Protein AF-A0A519XSJ6-F1 (afdb_monomer)

pLDDT: mean 95.87, std 6.12, range [58.44, 98.81]

Secondary structure (DSSP, 8-state):
-EEES-GGGS-HHHHHHHHHHHHHHPPTT-EEEEEEE-S--TTSSS-HHHHHHHHHHHHHHT-SEEEEEEEE-SSEEEEEEEEPPP-

Radius of gyration: 12.47 Å; Cα contacts (8 Å, |Δi|>4): 149; chains: 1; bounding box: 30×22×35 Å

Nearest PDB structures (foldseek):
  4l20-assembly1_A  TM=5.877E-01  e=4.360E-02  Cimex lectularius
  1yjh-assembly1_A  TM=5.769E-01  e=4.079E-02  Cimex lectularius
  4l21-assembly1_A  TM=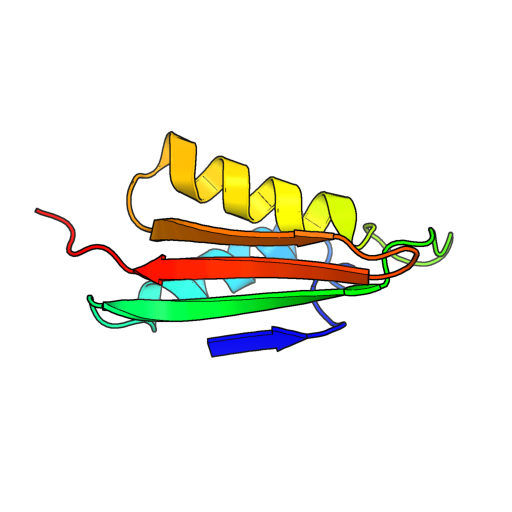5.638E-01  e=6.947E-02  Cimex lectularius
  6vrj-assembly1_A  TM=5.376E-01  e=1.265E-01  Pseudomonas aeruginosa
  8bya-assembly1_A  TM=5.264E-01  e=5.845E-01  Homo sapiens

Sequence (87 aa):
ILLSEVGYYWSPADLARAADLMLAALAPGAQLLLVHWTPVVPDYPQTGDEVHDFFLQQATEQGVIKHLHGHRADKYRLDLFERIATA

Structure (mmCIF, N/CA/C/O backbone):
data_AF-A0A519XSJ6-F1
#
_entry.id   AF-A0A519XSJ6-F1
#
loop_
_atom_site.group_PDB
_atom_site.id
_atom_site.type_symbol
_atom_site.label_atom_id
_atom_site.label_alt_id
_atom_site.label_comp_id
_atom_site.label_asym_id
_atom_site.label_entity_id
_atom_site.label_seq_id
_atom_site.pdbx_PDB_ins_code
_atom_site.Cartn_x
_atom_site.Cartn_y
_atom_site.Cartn_z
_atom_site.occupancy
_atom_site.B_iso_or_equiv
_atom_site.auth_seq_id
_atom_site.auth_comp_id
_atom_site.auth_asym_id
_atom_site.auth_atom_id
_atom_site.pdbx_PDB_model_num
ATOM 1 N N . ILE A 1 1 ? -10.692 -5.653 3.032 1.00 98.25 1 ILE A N 1
ATOM 2 C CA . ILE A 1 1 ? -10.426 -5.605 1.573 1.00 98.25 1 ILE A CA 1
ATOM 3 C C . ILE A 1 1 ? -9.002 -6.092 1.330 1.00 98.25 1 ILE A C 1
ATOM 5 O O . ILE A 1 1 ? -8.130 -5.789 2.134 1.00 98.25 1 ILE A O 1
ATOM 9 N N . LEU A 1 2 ? -8.775 -6.864 0.266 1.00 98.50 2 LEU A N 1
ATOM 10 C CA . LEU A 1 2 ? -7.442 -7.267 -0.191 1.00 98.50 2 LEU A CA 1
ATOM 11 C C . LEU A 1 2 ? -7.177 -6.598 -1.542 1.00 98.50 2 LEU A C 1
ATOM 13 O O . LEU A 1 2 ? -7.940 -6.822 -2.480 1.00 98.50 2 LEU A O 1
ATOM 17 N N . LEU A 1 3 ? -6.111 -5.805 -1.631 1.00 98.44 3 LEU A N 1
ATOM 18 C CA . LEU A 1 3 ? -5.614 -5.232 -2.878 1.00 98.44 3 LEU A CA 1
ATOM 19 C C . LEU A 1 3 ? -4.305 -5.936 -3.246 1.00 98.44 3 LEU A C 1
ATOM 21 O O . LEU A 1 3 ? -3.247 -5.607 -2.713 1.00 98.44 3 LEU A O 1
ATOM 25 N N . SER A 1 4 ? -4.395 -6.933 -4.125 1.00 98.12 4 SER A N 1
ATOM 26 C CA . SER A 1 4 ? -3.262 -7.777 -4.511 1.00 98.12 4 SER A CA 1
ATOM 27 C C . SER A 1 4 ? -2.950 -7.604 -5.990 1.00 98.12 4 SER A C 1
ATOM 29 O O . SER A 1 4 ? -3.827 -7.844 -6.814 1.00 98.12 4 SER A O 1
ATOM 31 N N . GLU A 1 5 ? -1.710 -7.241 -6.319 1.00 97.12 5 GLU A N 1
ATOM 32 C CA . GLU A 1 5 ? -1.155 -7.231 -7.685 1.00 97.12 5 GLU A CA 1
ATOM 33 C C . GLU A 1 5 ? -1.924 -6.376 -8.710 1.00 97.12 5 GLU A C 1
ATOM 35 O O . GLU A 1 5 ? -1.803 -6.595 -9.912 1.00 97.12 5 GLU A O 1
ATOM 40 N N . VAL A 1 6 ? -2.740 -5.416 -8.261 1.00 96.50 6 VAL A N 1
ATOM 41 C CA . VAL A 1 6 ? -3.563 -4.593 -9.167 1.00 96.50 6 VAL A CA 1
ATOM 42 C C . VAL A 1 6 ? -3.366 -3.089 -9.012 1.00 96.50 6 VAL A C 1
ATOM 44 O O . VAL A 1 6 ? -3.632 -2.358 -9.963 1.00 96.50 6 VAL A O 1
ATOM 47 N N . GLY A 1 7 ? -2.873 -2.603 -7.866 1.00 96.62 7 GLY A N 1
ATOM 48 C CA . GLY A 1 7 ? -2.776 -1.163 -7.604 1.00 96.62 7 GLY A CA 1
ATOM 49 C C . GLY A 1 7 ? -1.834 -0.429 -8.561 1.00 96.62 7 GLY A C 1
ATOM 50 O O . GLY A 1 7 ? -2.094 0.716 -8.920 1.00 96.62 7 GLY A O 1
ATOM 51 N N . TYR A 1 8 ? -0.786 -1.107 -9.035 1.00 97.31 8 TYR A N 1
ATOM 52 C CA . TYR A 1 8 ? 0.205 -0.533 -9.946 1.00 97.31 8 TYR A CA 1
ATOM 53 C C . TYR A 1 8 ? -0.271 -0.426 -11.405 1.00 97.31 8 TYR A C 1
ATOM 55 O O . TYR A 1 8 ? 0.392 0.221 -12.209 1.00 97.31 8 TYR A O 1
ATOM 63 N N . TYR A 1 9 ? -1.416 -1.031 -11.764 1.00 97.75 9 TYR A N 1
ATOM 64 C CA . TYR A 1 9 ? -2.021 -0.873 -13.097 1.00 97.75 9 TYR A CA 1
ATOM 65 C C . TYR A 1 9 ? -2.837 0.412 -13.212 1.00 97.75 9 TYR A C 1
ATOM 67 O O . TYR A 1 9 ? -3.199 0.829 -14.312 1.00 97.75 9 TYR A O 1
ATOM 75 N N . TRP A 1 10 ? -3.180 1.018 -12.079 1.00 98.00 10 TRP A N 1
ATOM 76 C CA . TRP A 1 10 ? -3.942 2.251 -12.043 1.00 98.00 10 TRP A CA 1
ATOM 77 C C . TRP A 1 10 ? -3.019 3.447 -12.212 1.00 98.00 10 TRP A C 1
ATOM 79 O O . TRP A 1 10 ? -1.885 3.449 -11.736 1.00 98.00 10 TRP A O 1
ATOM 89 N N . SER A 1 11 ? -3.526 4.491 -12.866 1.00 97.88 11 SER A N 1
ATOM 90 C CA . SER A 1 11 ? -2.889 5.804 -12.795 1.00 97.88 11 SER A CA 1
ATOM 91 C C . SER A 1 11 ? -2.880 6.298 -11.337 1.00 97.88 11 SER A C 1
ATOM 93 O O . SER A 1 11 ? -3.737 5.877 -10.555 1.00 97.88 11 SER A O 1
ATOM 95 N N . PRO A 1 12 ? -1.994 7.233 -10.950 1.00 97.69 12 PRO A N 1
ATOM 96 C CA . PRO A 1 12 ? -2.033 7.820 -9.608 1.00 97.69 12 PRO A CA 1
ATOM 97 C C . PRO A 1 12 ? -3.411 8.402 -9.238 1.00 97.69 12 PRO A C 1
ATOM 99 O O . PRO A 1 12 ? -3.868 8.265 -8.106 1.00 97.69 12 PRO A O 1
ATOM 102 N N . ALA A 1 13 ? -4.118 8.992 -10.210 1.00 98.19 13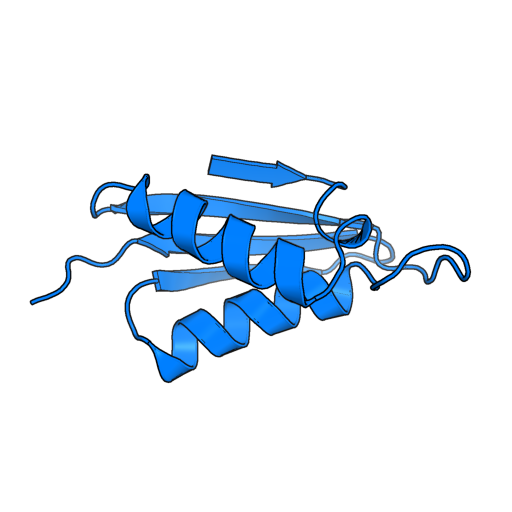 ALA A N 1
ATOM 103 C CA . ALA A 1 13 ? -5.465 9.526 -10.010 1.00 98.19 13 ALA A CA 1
ATOM 104 C C . ALA A 1 13 ? -6.508 8.421 -9.765 1.00 98.19 13 ALA A C 1
ATOM 106 O O . ALA A 1 13 ? -7.376 8.560 -8.902 1.00 98.19 13 ALA A O 1
ATOM 107 N N . ASP A 1 14 ? -6.420 7.308 -10.498 1.00 98.44 14 ASP A N 1
ATOM 108 C CA . ASP A 1 14 ? -7.301 6.161 -10.284 1.00 98.44 14 ASP A CA 1
ATOM 109 C C . ASP A 1 14 ? -6.990 5.427 -8.978 1.00 98.44 14 ASP A C 1
ATOM 111 O O . ASP A 1 14 ? -7.925 4.984 -8.315 1.00 98.44 14 ASP A O 1
ATOM 1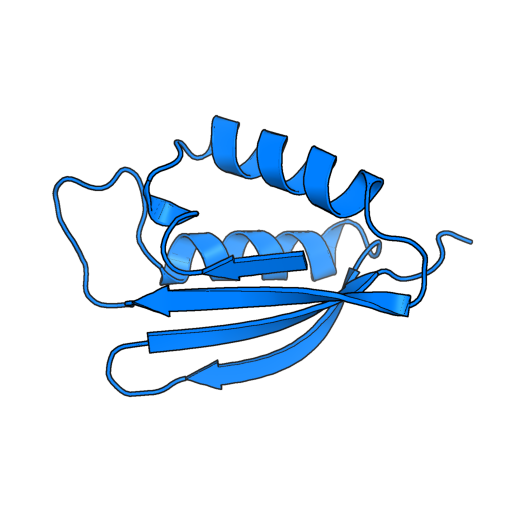15 N N . LEU A 1 15 ? -5.717 5.348 -8.572 1.00 98.50 15 LEU A N 1
ATOM 116 C CA . LEU A 1 15 ? -5.319 4.796 -7.277 1.00 98.50 15 LEU A CA 1
ATOM 117 C C . LEU A 1 15 ? -5.909 5.618 -6.128 1.00 98.50 15 LEU A C 1
ATOM 119 O O . LEU A 1 15 ? -6.498 5.038 -5.219 1.00 98.50 15 LEU A O 1
ATOM 123 N N . ALA A 1 16 ? -5.826 6.950 -6.203 1.00 97.81 16 ALA A N 1
ATOM 124 C CA . ALA A 1 16 ? -6.435 7.834 -5.213 1.00 97.81 16 ALA A CA 1
ATOM 125 C C . ALA A 1 16 ? -7.958 7.640 -5.139 1.00 97.81 16 ALA A C 1
ATOM 127 O O . ALA A 1 16 ? -8.506 7.388 -4.067 1.00 97.81 16 ALA A O 1
ATOM 128 N N . ARG A 1 17 ? -8.639 7.633 -6.292 1.00 98.38 17 ARG A N 1
ATOM 129 C CA . ARG A 1 17 ? -10.087 7.388 -6.358 1.00 98.38 17 ARG A CA 1
ATOM 130 C C . ARG A 1 17 ? -10.473 6.011 -5.811 1.00 98.38 17 ARG A C 1
ATOM 132 O O . ARG A 1 17 ? -11.478 5.881 -5.115 1.00 98.38 17 ARG A O 1
ATOM 139 N N . ALA A 1 18 ? -9.711 4.971 -6.139 1.00 98.19 18 ALA A N 1
ATOM 140 C CA . ALA A 1 18 ? -9.948 3.625 -5.633 1.00 98.19 18 ALA A CA 1
ATOM 141 C C . ALA A 1 18 ? -9.721 3.552 -4.118 1.00 98.19 18 ALA A C 1
ATOM 143 O O . ALA A 1 18 ? -10.506 2.909 -3.422 1.00 98.19 18 ALA A O 1
ATOM 144 N N . ALA A 1 19 ? -8.688 4.221 -3.604 1.00 97.25 19 ALA A N 1
ATOM 145 C CA . ALA A 1 19 ? -8.423 4.318 -2.177 1.00 97.25 19 ALA A CA 1
ATOM 146 C C . ALA A 1 19 ? -9.594 4.965 -1.440 1.00 97.25 19 ALA A C 1
ATOM 148 O O . ALA A 1 19 ? -10.111 4.348 -0.513 1.00 97.25 19 ALA A O 1
ATOM 149 N N . ASP A 1 20 ? -10.097 6.110 -1.905 1.00 96.69 20 ASP A N 1
ATOM 150 C CA . ASP A 1 20 ? -11.265 6.769 -1.308 1.00 96.69 20 ASP A CA 1
ATOM 151 C C . ASP A 1 20 ? -12.473 5.823 -1.220 1.00 96.69 20 ASP A C 1
ATOM 153 O O . ASP A 1 20 ? -13.094 5.682 -0.164 1.00 96.69 20 ASP A O 1
ATOM 157 N N . LEU A 1 21 ? -12.774 5.110 -2.311 1.00 98.06 21 LEU A N 1
ATOM 158 C CA . LEU A 1 21 ? -13.879 4.149 -2.363 1.00 98.06 21 LEU A CA 1
ATOM 159 C C . LEU A 1 21 ? -13.667 2.958 -1.419 1.00 98.06 21 LEU A C 1
ATOM 161 O O . LEU A 1 21 ? -14.593 2.565 -0.707 1.00 98.06 21 LEU A O 1
ATOM 165 N N . MET A 1 22 ? -12.462 2.384 -1.389 1.00 97.56 22 MET A N 1
ATOM 166 C CA . MET A 1 22 ? -12.131 1.278 -0.487 1.00 97.56 22 MET A CA 1
ATOM 167 C C . MET A 1 22 ? -12.231 1.714 0.974 1.00 97.56 22 MET A C 1
ATOM 169 O O . MET A 1 22 ? -12.830 1.011 1.784 1.00 97.56 22 MET A O 1
ATOM 173 N N . LEU A 1 23 ? -11.682 2.880 1.310 1.00 95.31 23 LEU A N 1
ATOM 174 C CA . LEU A 1 23 ? -11.680 3.412 2.666 1.00 95.31 23 LEU A CA 1
ATOM 175 C C . LEU A 1 23 ? -13.086 3.786 3.142 1.00 95.31 23 LEU A C 1
ATOM 177 O O . LEU A 1 23 ? -13.399 3.548 4.306 1.00 95.31 23 LEU A O 1
ATOM 181 N N . ALA A 1 24 ? -13.941 4.306 2.259 1.00 95.19 24 ALA A N 1
ATOM 182 C CA . ALA A 1 24 ? -15.349 4.564 2.557 1.00 95.19 24 ALA A CA 1
ATOM 183 C C . ALA A 1 24 ? -16.166 3.274 2.759 1.00 95.19 24 ALA A C 1
ATOM 185 O O . ALA A 1 24 ? -17.122 3.267 3.532 1.00 95.19 24 ALA A O 1
ATOM 186 N N . ALA A 1 25 ? -15.795 2.179 2.087 1.00 97.19 25 ALA A N 1
ATOM 187 C CA . ALA A 1 25 ? -16.471 0.887 2.211 1.00 97.19 25 ALA A CA 1
ATOM 188 C C . ALA A 1 25 ? -16.065 0.090 3.467 1.00 97.19 25 ALA A C 1
ATOM 190 O O . ALA A 1 25 ? -16.778 -0.833 3.869 1.00 97.19 25 ALA A O 1
ATOM 191 N N . LEU A 1 26 ? -14.921 0.403 4.085 1.00 97.00 26 LEU A N 1
ATOM 192 C CA . LEU A 1 26 ? -14.449 -0.272 5.293 1.00 97.00 26 LEU A CA 1
ATOM 193 C C . LEU A 1 26 ? -15.165 0.269 6.537 1.00 97.00 26 LEU A C 1
ATOM 195 O O . LEU A 1 26 ? -15.072 1.449 6.866 1.00 97.00 26 LEU A O 1
ATOM 199 N N . ALA A 1 27 ? -15.825 -0.623 7.277 1.00 96.56 27 ALA A N 1
ATOM 200 C CA . ALA A 1 27 ? -16.309 -0.320 8.621 1.00 96.56 27 ALA A CA 1
ATOM 201 C C . ALA A 1 27 ? -15.130 -0.111 9.599 1.00 96.56 27 ALA A C 1
ATOM 203 O O . ALA A 1 27 ? -14.048 -0.658 9.366 1.00 96.56 27 ALA A O 1
ATOM 204 N N . PRO A 1 28 ? -15.307 0.626 10.711 1.00 95.94 28 PRO A N 1
ATOM 205 C CA . PRO A 1 28 ? -14.289 0.713 11.760 1.00 95.94 28 PRO A CA 1
ATOM 206 C C . PRO A 1 28 ? -13.830 -0.673 12.239 1.00 95.94 28 PRO A C 1
ATOM 208 O O . PRO A 1 28 ? -14.650 -1.566 12.447 1.00 95.94 28 PRO A O 1
ATOM 211 N N . GLY A 1 29 ? -12.517 -0.860 12.386 1.00 96.88 29 GLY A N 1
ATOM 212 C CA . GLY A 1 29 ? -11.879 -2.142 12.705 1.00 96.88 29 GLY A CA 1
ATOM 213 C C . GLY A 1 29 ? -11.715 -3.095 11.512 1.00 96.88 29 GLY A C 1
ATOM 214 O O . GLY A 1 29 ? -11.054 -4.123 11.636 1.00 96.88 29 GLY A O 1
ATOM 215 N N . ALA A 1 30 ? -12.284 -2.786 10.341 1.00 98.19 30 ALA A N 1
ATOM 216 C CA . ALA A 1 30 ? -12.063 -3.586 9.142 1.00 98.19 30 ALA A CA 1
ATOM 217 C C . ALA A 1 30 ? -10.669 -3.329 8.553 1.00 98.19 30 ALA A C 1
ATOM 219 O O . ALA A 1 30 ? -10.141 -2.218 8.608 1.00 98.19 30 ALA A O 1
ATOM 220 N N . GLN A 1 31 ? -10.088 -4.359 7.941 1.00 98.38 31 GLN A N 1
ATOM 221 C CA . GLN A 1 31 ? -8.704 -4.325 7.474 1.00 98.38 31 GLN A CA 1
ATOM 222 C C . GLN A 1 31 ? -8.582 -4.150 5.958 1.00 98.38 31 GLN A C 1
ATOM 224 O O . GLN A 1 31 ? -9.409 -4.649 5.184 1.00 98.38 31 GLN A O 1
ATOM 229 N N . LEU A 1 32 ? -7.512 -3.477 5.540 1.00 98.56 32 LEU A N 1
ATOM 230 C CA . LEU A 1 32 ? -7.027 -3.388 4.167 1.00 98.56 32 LEU A CA 1
ATOM 231 C C . LEU A 1 32 ? -5.633 -4.012 4.108 1.00 98.56 32 LEU A C 1
ATOM 233 O O . LEU A 1 32 ? -4.716 -3.513 4.750 1.00 98.56 32 LEU A O 1
ATOM 237 N N . LEU A 1 33 ? -5.475 -5.086 3.340 1.00 98.81 33 LEU A N 1
ATOM 238 C CA . LEU A 1 33 ? -4.171 -5.695 3.085 1.00 98.81 33 LEU A CA 1
ATOM 239 C C . LEU A 1 33 ? -3.728 -5.369 1.661 1.00 98.81 33 LEU A C 1
ATOM 241 O O . LEU A 1 33 ? -4.480 -5.615 0.716 1.00 98.81 33 LEU A O 1
ATOM 245 N N . LEU A 1 34 ? -2.516 -4.840 1.523 1.00 98.81 34 LEU A N 1
ATOM 246 C CA . LEU A 1 34 ? -1.852 -4.627 0.241 1.00 98.81 34 LEU A CA 1
ATOM 247 C C . LEU A 1 34 ? -0.835 -5.738 0.000 1.00 98.81 34 LEU A C 1
ATOM 249 O O . LEU A 1 34 ? -0.123 -6.107 0.933 1.00 98.81 34 LEU A O 1
ATOM 253 N N . VAL A 1 35 ? -0.752 -6.244 -1.230 1.00 98.69 35 VAL A N 1
ATOM 254 C CA . VAL A 1 35 ? 0.253 -7.235 -1.643 1.00 98.69 35 VAL A CA 1
ATOM 255 C C . VAL A 1 35 ? 0.705 -6.917 -3.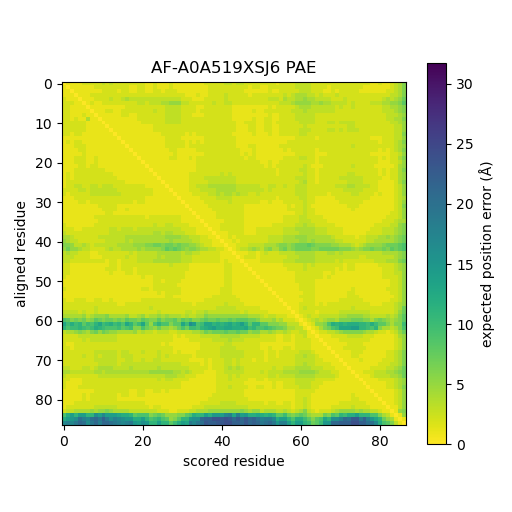064 1.00 98.69 35 VAL A C 1
ATOM 257 O O . VAL A 1 35 ? -0.115 -6.962 -3.981 1.00 98.69 35 VAL A O 1
ATOM 260 N N . HIS A 1 36 ? 1.981 -6.592 -3.261 1.00 98.62 36 HIS A N 1
ATOM 261 C CA . HIS A 1 36 ? 2.502 -6.310 -4.600 1.00 98.62 36 HIS A CA 1
ATOM 262 C C . HIS A 1 36 ? 3.904 -6.872 -4.811 1.00 98.62 36 HIS A C 1
ATOM 264 O O . HIS A 1 36 ? 4.768 -6.804 -3.929 1.00 98.62 36 HIS A O 1
ATOM 270 N N . TRP A 1 37 ? 4.145 -7.346 -6.030 1.00 98.31 37 TRP A N 1
ATOM 271 C CA . TRP A 1 37 ? 5.470 -7.512 -6.603 1.00 98.31 37 TRP A CA 1
ATOM 272 C C . TRP A 1 37 ? 6.219 -6.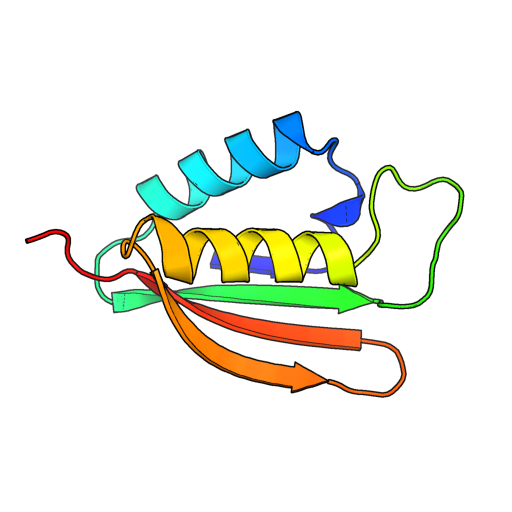169 -6.660 1.00 98.31 37 TRP A C 1
ATOM 274 O O . TRP A 1 37 ? 5.667 -5.155 -7.088 1.00 98.31 37 TRP A O 1
ATOM 284 N N . THR A 1 38 ? 7.477 -6.148 -6.216 1.00 98.12 38 THR A N 1
ATOM 285 C CA . THR A 1 38 ? 8.279 -4.914 -6.099 1.00 98.12 38 THR A CA 1
ATOM 286 C C . THR A 1 38 ? 9.246 -4.642 -7.255 1.00 98.12 38 THR A C 1
ATOM 288 O O . THR A 1 38 ? 9.574 -3.475 -7.462 1.00 98.12 38 THR A O 1
ATOM 291 N N . PRO A 1 39 ? 9.747 -5.633 -8.022 1.00 97.81 39 PRO A N 1
ATOM 292 C CA . PRO A 1 39 ? 10.564 -5.332 -9.193 1.00 97.81 39 PRO A CA 1
ATOM 293 C C . PRO A 1 39 ? 9.830 -4.479 -10.229 1.00 97.81 39 PRO A C 1
ATOM 295 O O . PRO A 1 39 ? 8.677 -4.734 -10.574 1.00 97.81 39 PRO A O 1
ATOM 298 N N . VAL A 1 40 ? 10.548 -3.476 -10.733 1.00 96.06 40 VAL A N 1
ATOM 299 C CA . VAL A 1 40 ? 10.042 -2.486 -11.686 1.00 96.06 40 VAL A CA 1
ATOM 300 C C . VAL A 1 40 ? 9.639 -3.157 -12.995 1.00 96.06 40 VAL A C 1
ATOM 302 O O . VAL A 1 40 ? 10.413 -3.916 -13.582 1.00 96.06 40 VAL A O 1
ATOM 305 N N . VAL A 1 41 ? 8.446 -2.815 -13.476 1.00 95.94 41 VAL A N 1
ATOM 306 C CA . VAL A 1 41 ? 7.960 -3.166 -14.810 1.00 95.94 41 VAL A CA 1
ATOM 307 C C . VAL A 1 41 ? 7.781 -1.858 -15.586 1.00 95.94 41 VAL A C 1
ATOM 309 O O . VAL A 1 41 ? 6.903 -1.080 -15.225 1.00 95.94 41 VAL A O 1
ATOM 312 N N . PRO A 1 42 ? 8.605 -1.580 -16.616 1.00 93.94 42 PRO A N 1
ATOM 313 C CA . PRO A 1 42 ? 8.625 -0.277 -17.292 1.00 93.94 42 PRO A CA 1
ATOM 314 C C . PRO A 1 42 ? 7.289 0.175 -17.895 1.00 93.94 42 PRO A C 1
ATOM 316 O O . PRO A 1 42 ? 7.056 1.372 -18.020 1.00 93.94 42 PRO A O 1
ATOM 319 N N . ASP A 1 43 ? 6.426 -0.771 -18.262 1.00 95.12 43 ASP A N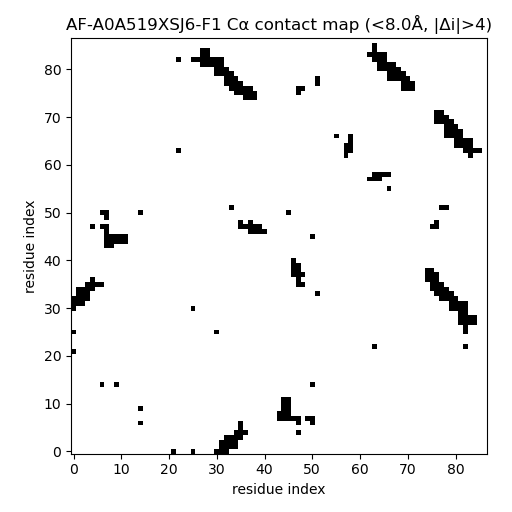 1
ATOM 320 C CA . ASP A 1 43 ? 5.150 -0.489 -18.925 1.00 95.12 43 ASP A CA 1
ATOM 321 C C . ASP A 1 43 ? 4.002 -0.198 -17.942 1.00 95.12 43 ASP A C 1
ATOM 323 O O . ASP A 1 43 ? 2.881 0.089 -18.370 1.00 95.12 43 ASP A O 1
ATOM 327 N N . TYR A 1 44 ? 4.236 -0.296 -16.628 1.00 96.44 44 TYR A N 1
ATOM 328 C CA . TYR A 1 44 ? 3.208 -0.021 -15.623 1.00 96.44 44 TYR A CA 1
ATOM 329 C C . TYR A 1 44 ? 3.227 1.455 -15.212 1.00 96.44 44 TYR A C 1
ATOM 331 O O . TYR A 1 44 ? 4.303 2.040 -15.089 1.00 96.44 44 TYR A O 1
ATOM 339 N N . PRO A 1 45 ? 2.053 2.068 -14.961 1.00 97.19 45 PRO A N 1
ATOM 340 C CA . PRO A 1 45 ? 1.979 3.453 -14.500 1.00 97.19 45 PRO A CA 1
ATOM 341 C C . PRO A 1 45 ? 2.740 3.727 -13.202 1.00 97.19 45 PRO A C 1
ATOM 343 O O . PRO A 1 45 ? 3.140 4.864 -12.966 1.00 97.19 45 PRO A O 1
ATOM 346 N N . GLN A 1 46 ? 2.852 2.714 -12.341 1.00 97.44 46 GLN A N 1
ATOM 347 C CA . GLN A 1 46 ? 3.440 2.800 -11.010 1.00 97.44 46 GLN A CA 1
ATOM 348 C C . GLN A 1 46 ? 4.147 1.478 -10.675 1.00 97.44 46 GLN A C 1
ATOM 350 O O . GLN A 1 46 ? 3.936 0.448 -11.315 1.00 97.44 46 GLN A O 1
ATOM 355 N N . THR A 1 47 ? 4.973 1.492 -9.642 1.00 98.25 47 THR A N 1
ATOM 356 C CA . THR A 1 47 ? 5.605 0.318 -9.037 1.00 98.25 47 THR A CA 1
ATOM 357 C C . THR A 1 47 ? 4.790 -0.187 -7.847 1.00 98.25 47 THR A C 1
ATOM 359 O O . THR A 1 47 ? 3.974 0.537 -7.275 1.00 98.25 47 THR A O 1
ATOM 362 N N . GLY A 1 48 ? 5.030 -1.432 -7.421 1.00 98.12 48 GLY A N 1
ATOM 363 C CA . GLY A 1 48 ? 4.441 -1.941 -6.179 1.00 98.12 48 GLY A CA 1
ATOM 364 C C . GLY A 1 48 ? 4.821 -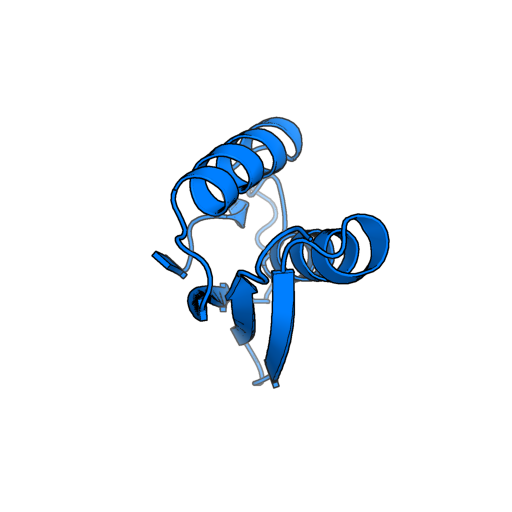1.097 -4.960 1.00 98.12 48 GLY A C 1
ATOM 365 O O . GLY A 1 48 ? 3.979 -0.856 -4.104 1.00 98.12 48 GLY A O 1
ATOM 366 N N . ASP A 1 49 ? 6.053 -0.587 -4.898 1.00 98.38 49 ASP A N 1
ATOM 367 C CA . ASP A 1 49 ? 6.489 0.259 -3.783 1.00 98.38 49 ASP A CA 1
ATOM 368 C C . ASP A 1 49 ? 5.731 1.598 -3.735 1.00 98.38 49 ASP A C 1
ATOM 370 O O . ASP A 1 49 ? 5.240 1.969 -2.670 1.00 98.38 49 ASP A O 1
ATOM 374 N N . GLU A 1 50 ? 5.512 2.258 -4.876 1.00 98.50 50 GLU A N 1
ATOM 375 C CA . GLU A 1 50 ? 4.742 3.513 -4.940 1.00 98.50 50 GLU A CA 1
ATOM 376 C C . GLU A 1 50 ? 3.289 3.342 -4.477 1.00 98.50 50 GLU A C 1
ATOM 378 O O . GLU A 1 50 ? 2.757 4.203 -3.775 1.00 98.50 50 GLU A O 1
ATOM 383 N N . VAL A 1 51 ? 2.654 2.206 -4.794 1.00 98.50 51 VAL A N 1
ATOM 384 C CA . VAL A 1 51 ? 1.300 1.901 -4.302 1.00 98.50 51 VAL A CA 1
ATOM 385 C C . VAL A 1 51 ? 1.282 1.817 -2.777 1.00 98.50 51 VAL A C 1
ATOM 387 O O . VAL A 1 51 ? 0.387 2.364 -2.137 1.00 98.50 51 VAL A O 1
ATOM 390 N N . HIS A 1 52 ? 2.250 1.127 -2.175 1.00 98.56 52 HIS A N 1
ATOM 391 C CA . HIS A 1 52 ? 2.305 0.969 -0.723 1.00 98.56 52 HIS A CA 1
ATOM 392 C C . HIS A 1 52 ? 2.620 2.289 -0.014 1.00 98.56 52 HIS A C 1
ATOM 394 O O . HIS A 1 52 ? 1.989 2.620 0.994 1.00 98.56 52 HIS A O 1
ATOM 400 N N . ASP A 1 53 ? 3.559 3.059 -0.556 1.00 98.25 53 ASP A N 1
ATOM 401 C CA . ASP A 1 53 ? 3.969 4.339 0.013 1.00 98.25 53 ASP A CA 1
ATOM 402 C C . ASP A 1 53 ? 2.825 5.363 -0.035 1.00 98.25 53 ASP A C 1
ATOM 404 O O . ASP A 1 53 ? 2.621 6.095 0.936 1.00 98.25 53 ASP A O 1
ATOM 408 N N . PHE A 1 54 ? 1.989 5.324 -1.081 1.00 97.94 54 PHE A N 1
ATOM 409 C CA . PHE A 1 54 ? 0.745 6.094 -1.142 1.00 97.94 54 PHE A CA 1
ATOM 410 C C . PHE A 1 54 ? -0.170 5.810 0.067 1.00 97.94 54 PHE A C 1
ATOM 412 O O . PHE A 1 54 ? -0.586 6.740 0.757 1.00 97.94 54 PHE A O 1
ATOM 419 N N . PHE A 1 55 ? -0.453 4.543 0.398 1.00 97.81 55 PHE A N 1
ATOM 420 C CA . PHE A 1 55 ? -1.320 4.219 1.545 1.00 97.81 55 PHE A CA 1
ATOM 421 C C . PHE A 1 55 ? -0.672 4.524 2.904 1.00 97.81 55 PHE A C 1
ATOM 423 O O . PHE A 1 55 ? -1.373 4.912 3.841 1.00 97.81 55 PHE A O 1
ATOM 430 N N . LEU A 1 56 ? 0.653 4.399 3.028 1.00 97.69 56 LEU A N 1
ATOM 431 C CA . LEU A 1 56 ? 1.375 4.828 4.232 1.00 97.69 56 LEU A CA 1
ATOM 432 C C . LEU A 1 56 ? 1.268 6.343 4.453 1.00 97.69 56 LEU A C 1
ATOM 434 O O . LEU A 1 56 ? 1.067 6.791 5.587 1.00 97.69 56 LEU A O 1
ATOM 438 N N . GLN A 1 57 ? 1.349 7.129 3.378 1.00 96.12 57 GLN A N 1
ATOM 439 C CA . GLN A 1 57 ? 1.134 8.571 3.436 1.00 96.12 57 GLN A CA 1
ATOM 440 C C . GLN A 1 57 ? -0.298 8.892 3.889 1.00 96.12 57 GLN A C 1
ATOM 442 O O . GLN A 1 57 ? -0.478 9.663 4.831 1.00 96.12 57 GLN A O 1
ATOM 447 N N . GLN A 1 58 ? -1.310 8.226 3.320 1.00 92.31 58 GLN A N 1
ATOM 448 C CA . GLN A 1 58 ? -2.710 8.389 3.744 1.00 92.31 58 GLN A CA 1
ATOM 449 C C . GLN A 1 58 ? -2.918 8.062 5.232 1.00 92.31 58 GLN A C 1
ATOM 451 O O . GLN A 1 58 ? -3.630 8.785 5.934 1.00 92.31 58 GLN A O 1
ATOM 456 N N . ALA A 1 59 ? -2.266 7.009 5.738 1.00 93.06 59 ALA A N 1
ATOM 457 C CA . ALA A 1 59 ? -2.317 6.647 7.154 1.00 93.06 59 ALA A CA 1
ATOM 458 C C . ALA A 1 59 ? -1.741 7.743 8.067 1.00 93.06 59 ALA A C 1
ATOM 460 O O . ALA A 1 59 ? -2.235 7.942 9.176 1.00 93.06 59 ALA A O 1
ATOM 461 N N . THR A 1 60 ? -0.722 8.468 7.599 1.00 89.44 60 THR A N 1
ATOM 462 C CA . THR A 1 60 ? -0.063 9.537 8.364 1.00 89.44 60 THR A CA 1
ATOM 463 C C . THR A 1 60 ? -0.842 10.852 8.307 1.00 89.44 60 THR A C 1
ATOM 465 O O . THR A 1 60 ? -0.961 11.538 9.318 1.00 89.44 60 THR A O 1
ATOM 468 N N . GLU A 1 61 ? -1.381 11.208 7.140 1.00 87.44 61 GLU A N 1
ATOM 469 C CA . GLU A 1 61 ? -1.984 12.525 6.898 1.00 87.44 61 GLU A CA 1
ATOM 470 C C . GLU A 1 61 ? -3.457 12.605 7.304 1.00 87.44 61 GLU A C 1
ATOM 472 O O . GLU A 1 61 ? -3.892 13.616 7.851 1.00 87.44 61 GLU A O 1
ATOM 477 N N . GLN A 1 62 ? -4.237 11.554 7.037 1.00 77.12 62 GLN A N 1
ATOM 478 C CA . GLN A 1 62 ? -5.690 11.591 7.227 1.00 77.12 62 GLN A CA 1
ATOM 479 C C . GLN A 1 62 ? -6.144 10.957 8.543 1.00 77.12 62 GLN A C 1
ATOM 481 O O . GLN A 1 62 ? -7.249 11.232 9.005 1.00 77.12 62 GLN A O 1
ATOM 486 N N . GLY A 1 63 ? -5.336 10.067 9.130 1.00 81.94 63 GLY A N 1
ATOM 487 C CA . GLY A 1 63 ? -5.670 9.372 10.378 1.00 81.94 63 GLY A CA 1
ATOM 488 C C . GLY A 1 63 ? -6.907 8.462 10.303 1.00 81.94 63 GLY A C 1
ATOM 489 O O . GLY A 1 63 ? -7.393 8.004 11.333 1.00 81.94 63 GLY A O 1
ATOM 490 N N . VAL A 1 64 ? -7.433 8.185 9.104 1.00 91.06 64 VAL A N 1
ATOM 491 C CA . VAL A 1 64 ? -8.612 7.321 8.896 1.00 91.06 64 VAL A CA 1
ATOM 492 C C . VAL A 1 64 ? -8.262 5.833 8.851 1.00 91.06 64 VAL A C 1
ATOM 494 O O . VAL A 1 64 ? -9.126 4.975 9.033 1.00 91.06 64 VAL A O 1
ATOM 497 N N . ILE A 1 65 ? -6.990 5.517 8.616 1.00 95.88 65 ILE A N 1
ATOM 498 C CA . ILE A 1 65 ? -6.437 4.169 8.686 1.00 95.88 65 ILE A CA 1
ATOM 499 C C . ILE A 1 65 ? -5.173 4.171 9.537 1.00 95.88 65 ILE A C 1
ATOM 501 O O . ILE A 1 65 ? -4.397 5.121 9.519 1.00 95.88 65 ILE A O 1
ATOM 505 N N . LYS A 1 66 ? -4.956 3.077 10.262 1.00 96.56 66 LYS A N 1
ATOM 506 C CA . LYS A 1 66 ? -3.743 2.808 11.030 1.00 96.56 66 LYS A CA 1
ATOM 507 C C . LYS A 1 66 ? -2.939 1.729 10.331 1.00 96.56 66 LYS A C 1
ATOM 509 O O . LYS A 1 66 ? -3.484 0.673 10.023 1.00 96.56 66 LYS A O 1
ATOM 514 N N . HIS A 1 67 ? -1.642 1.949 10.155 1.00 97.81 67 HIS A N 1
ATOM 515 C CA . HIS A 1 67 ? -0.740 0.880 9.742 1.00 97.81 67 HIS A CA 1
ATOM 516 C C . HIS A 1 67 ? -0.496 -0.088 10.913 1.00 97.81 67 HIS A C 1
ATOM 518 O O . HIS A 1 67 ? -0.080 0.334 11.995 1.00 97.81 67 HIS A O 1
ATOM 524 N N . LEU A 1 68 ? -0.795 -1.374 10.719 1.00 98.19 68 LEU A N 1
ATOM 525 C CA . LEU A 1 68 ? -0.654 -2.413 11.743 1.00 98.19 68 LEU A CA 1
ATOM 526 C C . LEU A 1 68 ? 0.614 -3.246 11.564 1.00 98.19 68 LEU A C 1
ATOM 528 O O . LEU A 1 68 ? 1.264 -3.586 12.552 1.00 98.19 68 LEU A O 1
ATOM 532 N N . HIS A 1 69 ? 0.944 -3.613 10.327 1.00 98.44 69 HIS A N 1
ATOM 533 C CA . HIS A 1 69 ? 2.061 -4.507 10.046 1.00 98.44 69 HIS A CA 1
ATOM 534 C C . HIS A 1 69 ? 2.564 -4.345 8.615 1.00 98.44 69 HIS A C 1
ATOM 536 O O . HIS A 1 69 ? 1.765 -4.414 7.689 1.00 98.44 69 HIS A O 1
ATOM 542 N N . GLY A 1 70 ? 3.883 -4.249 8.450 1.00 98.31 70 GLY A N 1
ATOM 543 C CA . GLY A 1 70 ? 4.545 -4.285 7.150 1.00 98.31 70 GLY A CA 1
ATOM 544 C C . GLY A 1 70 ? 5.475 -5.490 7.043 1.00 98.31 70 GLY A C 1
ATOM 545 O O . GLY A 1 70 ? 6.148 -5.854 8.011 1.00 98.31 70 GLY A O 1
ATOM 546 N N . HIS A 1 71 ? 5.534 -6.094 5.859 1.00 98.56 71 HIS A N 1
ATOM 547 C CA . HIS A 1 71 ? 6.458 -7.177 5.538 1.00 98.56 71 HIS A CA 1
ATOM 548 C C . HIS A 1 71 ? 7.113 -6.938 4.178 1.00 98.56 71 HIS A C 1
ATOM 550 O O . HIS A 1 71 ? 6.435 -6.716 3.175 1.00 98.56 71 HIS A O 1
ATOM 556 N N . ARG A 1 72 ? 8.442 -7.042 4.130 1.00 98.25 72 ARG A N 1
ATOM 557 C CA . ARG A 1 72 ? 9.230 -6.956 2.899 1.00 98.25 72 ARG A CA 1
ATOM 558 C C . ARG A 1 72 ? 9.988 -8.259 2.699 1.00 98.25 72 ARG A C 1
ATOM 560 O O . ARG A 1 72 ? 10.761 -8.667 3.564 1.00 98.25 72 ARG A O 1
ATOM 567 N N . ALA A 1 73 ? 9.790 -8.861 1.537 1.00 97.69 73 ALA A N 1
ATOM 568 C CA . ALA A 1 73 ? 10.608 -9.945 1.022 1.00 97.69 73 ALA A CA 1
ATOM 569 C C . ALA A 1 73 ? 11.437 -9.447 -0.173 1.00 97.69 73 ALA A C 1
ATOM 571 O O . ALA A 1 73 ? 11.339 -8.286 -0.572 1.00 97.69 73 ALA A O 1
ATOM 572 N N . ASP A 1 74 ? 12.241 -10.337 -0.757 1.00 97.62 74 ASP A N 1
ATOM 573 C CA . ASP A 1 74 ? 13.127 -10.023 -1.889 1.00 97.62 74 ASP A CA 1
ATOM 574 C C . ASP A 1 74 ? 12.381 -9.341 -3.049 1.00 97.62 74 ASP A C 1
ATOM 576 O O . ASP A 1 74 ? 12.837 -8.346 -3.608 1.00 97.62 74 ASP A O 1
ATOM 580 N N . LYS A 1 75 ? 11.194 -9.852 -3.393 1.00 97.88 75 LYS A N 1
ATOM 581 C CA . LYS A 1 75 ? 10.479 -9.428 -4.603 1.00 97.88 75 LYS A CA 1
ATOM 582 C C . LYS A 1 75 ? 9.024 -9.038 -4.388 1.00 97.88 75 LYS A C 1
ATOM 584 O O . LYS A 1 75 ? 8.317 -8.782 -5.355 1.00 97.88 75 LYS A O 1
ATOM 589 N N . TYR A 1 76 ? 8.562 -9.019 -3.147 1.00 98.31 76 TYR A N 1
ATOM 590 C CA . TYR A 1 76 ? 7.195 -8.628 -2.844 1.00 98.31 76 TYR A CA 1
ATOM 591 C C . TYR A 1 76 ? 7.114 -7.916 -1.497 1.00 98.31 76 TYR A C 1
ATOM 593 O O . TYR A 1 76 ? 7.987 -8.062 -0.633 1.00 98.31 76 TYR A O 1
ATOM 601 N N . ARG A 1 77 ? 6.046 -7.142 -1.329 1.00 98.62 77 ARG A N 1
ATOM 602 C CA . ARG A 1 77 ? 5.776 -6.344 -0.136 1.00 98.62 77 ARG A CA 1
ATOM 603 C C . ARG A 1 77 ? 4.324 -6.496 0.289 1.00 98.62 77 ARG A C 1
ATOM 605 O O . ARG A 1 77 ? 3.437 -6.620 -0.553 1.00 98.62 77 ARG A O 1
ATOM 612 N N . LEU A 1 78 ? 4.104 -6.500 1.601 1.00 98.69 78 LEU A N 1
ATOM 613 C CA . LEU A 1 78 ? 2.792 -6.447 2.231 1.00 98.69 78 LEU A CA 1
ATOM 614 C C . LEU A 1 78 ? 2.746 -5.273 3.199 1.00 98.69 78 LEU A C 1
ATOM 616 O O . LEU A 1 78 ? 3.704 -5.061 3.936 1.00 98.69 78 LEU A O 1
ATOM 620 N N . ASP A 1 79 ? 1.609 -4.591 3.253 1.00 98.75 79 ASP A N 1
ATOM 621 C CA . ASP A 1 79 ? 1.282 -3.667 4.339 1.00 98.75 79 ASP A CA 1
ATOM 622 C C . ASP A 1 79 ? -0.189 -3.878 4.733 1.00 98.75 79 ASP A C 1
ATOM 624 O O . ASP A 1 79 ? -1.087 -3.898 3.885 1.00 98.75 79 ASP A O 1
ATOM 628 N N . LEU A 1 80 ? -0.425 -4.102 6.025 1.00 98.81 80 LEU A N 1
ATOM 629 C CA . LEU A 1 80 ? -1.736 -4.305 6.631 1.00 98.81 80 LEU A CA 1
ATOM 630 C C . LEU A 1 80 ? -2.159 -3.028 7.348 1.00 98.81 80 LEU A C 1
ATOM 632 O O . LEU A 1 80 ? -1.494 -2.570 8.280 1.00 98.81 80 LEU A O 1
ATOM 636 N N . PHE A 1 81 ? -3.316 -2.514 6.9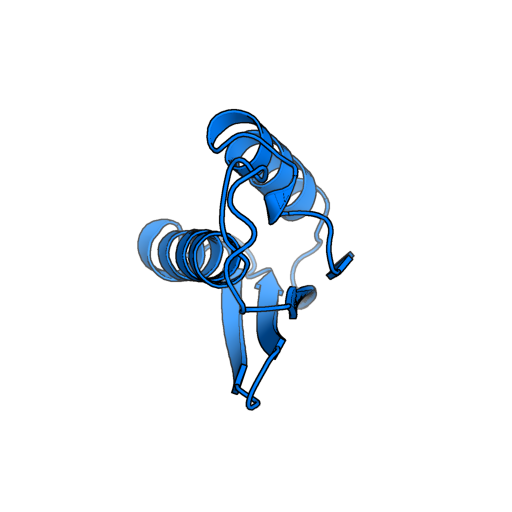63 1.00 98.56 81 PHE A N 1
ATOM 637 C CA . PHE A 1 81 ? -3.955 -1.357 7.563 1.00 98.56 81 PHE A CA 1
ATOM 638 C C . PHE A 1 81 ? -5.284 -1.746 8.201 1.00 98.56 81 PHE A C 1
ATOM 640 O O . PHE A 1 81 ? -5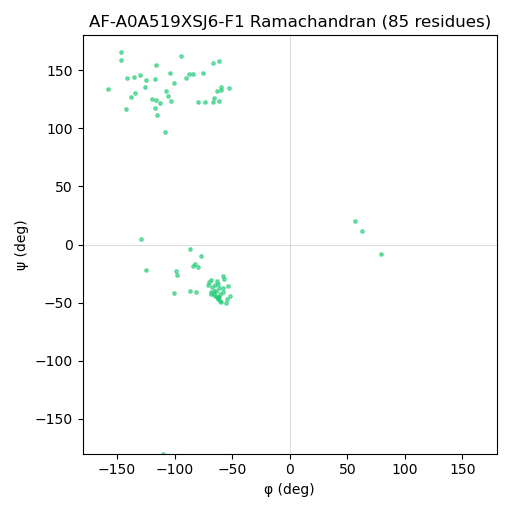.947 -2.692 7.777 1.00 98.56 81 PHE A O 1
ATOM 647 N N . GLU A 1 82 ? -5.707 -0.970 9.188 1.00 98.06 82 GLU A N 1
ATOM 648 C CA . GLU A 1 82 ? -7.019 -1.076 9.816 1.00 98.06 82 GLU A CA 1
ATOM 649 C C . GLU A 1 82 ? -7.732 0.270 9.765 1.00 98.06 82 GLU A C 1
ATOM 651 O O . GLU A 1 82 ? -7.133 1.310 10.039 1.00 98.06 82 GLU A O 1
ATOM 656 N N . ARG A 1 83 ? -9.018 0.254 9.414 1.00 97.12 83 ARG A N 1
ATOM 657 C CA . ARG A 1 83 ? -9.885 1.430 9.452 1.00 97.12 83 ARG A CA 1
ATOM 658 C C . ARG A 1 83 ? -10.095 1.861 10.897 1.00 97.12 83 ARG A C 1
ATOM 660 O O . ARG A 1 83 ? -10.635 1.101 11.698 1.00 97.12 83 ARG A O 1
ATOM 667 N N . ILE A 1 84 ? -9.746 3.102 11.212 1.00 94.75 84 ILE A N 1
ATOM 668 C CA . ILE A 1 84 ? -10.020 3.686 12.526 1.00 94.75 84 ILE A CA 1
ATOM 669 C C . ILE A 1 84 ? -11.420 4.307 12.499 1.00 94.75 84 ILE A C 1
ATOM 671 O O . ILE A 1 84 ? -11.873 4.814 11.469 1.00 94.75 84 ILE A O 1
ATOM 675 N N . ALA A 1 85 ? -12.127 4.265 13.629 1.00 82.50 85 ALA A N 1
ATOM 676 C CA . ALA A 1 85 ? -13.308 5.097 13.805 1.00 82.50 85 ALA A CA 1
ATOM 677 C C . ALA A 1 85 ? -12.887 6.572 13.728 1.00 82.50 85 ALA A C 1
ATOM 679 O O . ALA A 1 85 ? -12.021 7.012 14.483 1.00 82.50 85 ALA A O 1
ATOM 680 N N . THR A 1 86 ? -13.490 7.333 12.820 1.00 70.31 86 THR A N 1
ATOM 681 C CA . THR A 1 86 ? -13.435 8.793 12.899 1.00 70.31 86 THR A CA 1
ATOM 682 C C . THR A 1 86 ? -14.191 9.213 14.156 1.00 70.31 86 THR A C 1
ATOM 684 O O . THR A 1 86 ? -15.320 8.756 14.351 1.00 70.31 86 THR A O 1
ATOM 687 N N . ALA A 1 87 ? -13.534 9.996 15.014 1.00 58.44 87 ALA A N 1
ATOM 688 C CA . ALA A 1 87 ? -14.129 10.555 16.227 1.00 58.44 87 ALA A CA 1
ATOM 689 C C . ALA A 1 87 ? -15.343 11.443 15.918 1.00 58.44 87 ALA A C 1
ATOM 691 O O . ALA A 1 87 ? -15.366 12.046 14.818 1.00 58.44 87 ALA A O 1
#

Solvent-accessible surface area (backbone atoms only — not comparable to full-atom values): 4822 Å² total; per-residue (Å²): 88,78,51,62,76,50,62,26,73,32,47,75,69,52,40,52,54,48,47,54,54,52,60,71,70,45,52,65,73,35,48,40,36,41,36,27,56,44,74,80,54,90,90,40,76,42,36,32,57,58,49,52,51,52,54,53,48,47,30,70,76,66,61,49,32,42,80,76,48,77,47,79,58,99,54,34,39,38,43,34,32,30,28,42,71,79,131

Foldseek 3Di:
DEAEACLQQDAPVVSVVVVVVVLVPADAFRKYKYKHFADDDPPTNGGSVVSVVVVVVCCVPVVQKHWDDKDDDPTMIMTMIGGHDDD

Mean predicted aligned error: 2.64 Å